Protein AF-A0A838PFJ2-F1 (afdb_monomer_lite)

Foldseek 3Di:
DPPQPQLADPQLLQLLQLLLCLLFPQDADPDPDPLVRVLSRDGLVNLPLSVVVRSCCSVPHDNVVSVVSNVLSVQLVVQVRGNPPDSVSSNVSLVVQLVPDVVSVVSSVVSSVSSVCCQQPPADPPPRHHSSCVVVVHPHDPDPDDDCVRPPPDDDDDDDDDPDDDDDDPDDDDD

Structure (mmCIF, N/CA/C/O backbone):
data_AF-A0A838PFJ2-F1
#
_entry.id   AF-A0A838PFJ2-F1
#
loop_
_atom_site.group_PDB
_atom_site.id
_atom_site.type_symbol
_atom_site.label_atom_id
_atom_site.label_alt_id
_atom_site.label_comp_id
_atom_site.label_asym_id
_atom_site.label_entity_id
_atom_site.label_seq_id
_atom_site.pdbx_PDB_ins_code
_atom_site.Cartn_x
_atom_site.Cartn_y
_atom_site.Cartn_z
_atom_site.occupancy
_atom_site.B_iso_or_equiv
_atom_site.auth_seq_id
_atom_site.auth_comp_id
_atom_site.auth_asym_id
_atom_site.auth_atom_id
_atom_site.pdbx_PDB_model_num
ATOM 1 N N . MET A 1 1 ? 22.208 -4.155 11.569 1.00 36.94 1 MET A N 1
ATOM 2 C CA . MET A 1 1 ? 20.943 -3.448 11.299 1.00 36.94 1 MET A CA 1
ATOM 3 C C . MET A 1 1 ? 21.289 -2.181 10.549 1.00 36.94 1 MET A C 1
ATOM 5 O O . MET A 1 1 ? 21.848 -1.275 11.156 1.00 36.94 1 MET A O 1
ATOM 9 N N . ALA A 1 2 ? 21.085 -2.161 9.232 1.00 38.34 2 ALA A N 1
ATOM 10 C CA . ALA A 1 2 ? 21.113 -0.903 8.501 1.00 38.34 2 ALA A CA 1
ATOM 11 C C . ALA A 1 2 ? 19.910 -0.095 8.994 1.00 38.34 2 ALA A C 1
ATOM 13 O O . ALA A 1 2 ? 18.791 -0.600 8.983 1.00 38.34 2 ALA A O 1
ATOM 14 N N . VAL A 1 3 ? 20.153 1.107 9.509 1.00 41.31 3 VAL A N 1
ATOM 15 C CA . VAL A 1 3 ? 19.079 2.077 9.717 1.00 41.31 3 VAL A CA 1
ATOM 16 C C . VAL A 1 3 ? 18.562 2.374 8.314 1.00 41.31 3 VAL A C 1
ATOM 18 O O . VAL A 1 3 ? 19.288 2.984 7.530 1.00 41.31 3 VAL A O 1
ATOM 21 N N . MET A 1 4 ? 17.384 1.854 7.955 1.00 55.06 4 MET A N 1
ATOM 22 C CA . MET A 1 4 ? 16.728 2.285 6.725 1.00 55.06 4 MET A CA 1
ATOM 23 C C . MET A 1 4 ? 16.543 3.793 6.846 1.00 55.06 4 MET A C 1
ATOM 25 O O . MET A 1 4 ? 16.011 4.276 7.847 1.00 55.06 4 MET A O 1
ATOM 29 N N . ALA A 1 5 ? 17.077 4.539 5.881 1.00 62.09 5 ALA A N 1
ATOM 30 C CA . ALA A 1 5 ? 16.788 5.955 5.788 1.00 62.09 5 ALA A CA 1
ATOM 31 C C . ALA A 1 5 ? 15.279 6.064 5.567 1.00 62.09 5 ALA A C 1
ATOM 33 O O . ALA A 1 5 ? 14.785 5.644 4.525 1.00 62.09 5 ALA A O 1
ATOM 34 N N . SER A 1 6 ? 14.556 6.537 6.583 1.00 84.44 6 SER A N 1
ATOM 35 C CA . SER A 1 6 ? 13.137 6.837 6.431 1.00 84.44 6 SER A CA 1
ATOM 36 C C . SER A 1 6 ? 13.005 7.895 5.345 1.00 84.44 6 SER A C 1
ATOM 38 O O . SER A 1 6 ? 13.705 8.912 5.385 1.00 84.44 6 SER A O 1
ATOM 40 N N . VAL A 1 7 ? 12.162 7.618 4.358 1.00 94.81 7 VAL A N 1
ATOM 41 C CA . VAL A 1 7 ? 11.898 8.537 3.243 1.00 94.81 7 VAL A CA 1
ATOM 42 C C . VAL A 1 7 ? 10.601 9.310 3.448 1.00 94.81 7 VAL A C 1
ATOM 44 O O . VAL A 1 7 ? 10.387 10.320 2.785 1.00 94.81 7 VAL A O 1
ATOM 47 N N . PHE A 1 8 ? 9.778 8.863 4.397 1.00 97.25 8 PHE A N 1
ATOM 48 C CA . PHE A 1 8 ? 8.533 9.503 4.793 1.00 97.25 8 PHE A CA 1
ATOM 49 C C . PHE A 1 8 ? 8.607 10.068 6.206 1.00 97.25 8 PHE A C 1
ATOM 51 O O . PHE A 1 8 ? 9.310 9.542 7.068 1.00 97.25 8 PHE A O 1
ATOM 58 N N . ASP A 1 9 ? 7.847 11.126 6.467 1.00 97.62 9 ASP A N 1
ATOM 59 C CA . ASP A 1 9 ? 7.659 11.627 7.826 1.00 97.62 9 ASP A CA 1
ATOM 60 C C . ASP A 1 9 ? 6.638 10.794 8.628 1.00 97.62 9 ASP A C 1
ATOM 62 O O . ASP A 1 9 ? 6.045 9.831 8.138 1.00 97.62 9 ASP A O 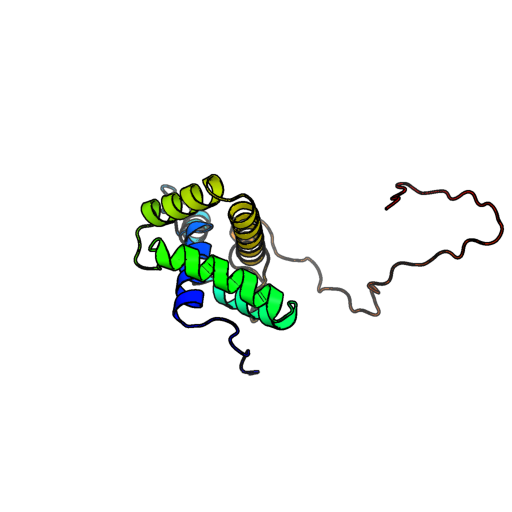1
ATOM 66 N N . ASP A 1 10 ? 6.448 11.143 9.902 1.00 97.88 10 ASP A N 1
ATOM 67 C CA . ASP A 1 10 ? 5.559 10.417 10.815 1.00 97.88 10 ASP A CA 1
ATOM 68 C C . ASP A 1 10 ? 4.101 10.386 10.321 1.00 97.88 10 ASP A C 1
ATOM 70 O O . ASP A 1 10 ? 3.420 9.367 10.464 1.00 97.88 10 ASP A O 1
ATOM 74 N N . TH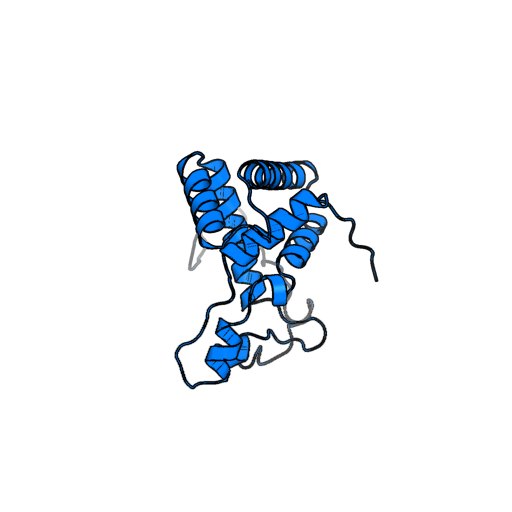R A 1 11 ? 3.628 11.479 9.715 1.00 98.19 11 THR A N 1
ATOM 75 C CA . THR A 1 11 ? 2.255 11.602 9.202 1.00 98.19 11 THR A CA 1
ATOM 76 C C . THR A 1 11 ? 2.070 10.717 7.979 1.00 98.19 11 THR A C 1
ATOM 78 O O . THR A 1 11 ? 1.097 9.965 7.885 1.00 98.19 11 THR A O 1
ATOM 81 N N . GLN A 1 12 ? 3.026 10.761 7.057 1.00 98.56 12 GLN A N 1
ATOM 82 C CA . GLN A 1 12 ? 3.025 9.962 5.838 1.00 98.56 12 GLN A CA 1
ATOM 83 C C . GLN A 1 12 ? 3.098 8.468 6.157 1.00 98.56 12 GLN A C 1
ATOM 85 O O . GLN A 1 12 ? 2.336 7.688 5.586 1.00 98.56 12 GLN A O 1
ATOM 90 N N . ARG A 1 13 ? 3.928 8.058 7.126 1.00 98.50 13 ARG A N 1
ATOM 91 C CA . ARG A 1 13 ? 3.995 6.655 7.569 1.00 98.50 13 ARG A CA 1
ATOM 92 C C . ARG A 1 13 ? 2.687 6.187 8.203 1.00 98.50 13 ARG A C 1
ATOM 94 O O . ARG A 1 13 ? 2.180 5.136 7.816 1.00 98.50 13 ARG A O 1
ATOM 101 N N . ALA A 1 14 ? 2.093 6.979 9.100 1.00 98.50 14 ALA A N 1
ATOM 102 C CA . ALA A 1 14 ? 0.797 6.650 9.700 1.00 98.50 14 ALA A CA 1
ATOM 103 C C . ALA A 1 14 ? -0.326 6.562 8.648 1.00 98.50 14 ALA A C 1
ATOM 105 O O . ALA A 1 14 ? -1.205 5.701 8.722 1.00 98.50 14 ALA A O 1
ATOM 106 N N . THR A 1 15 ? -0.276 7.426 7.633 1.00 98.81 15 THR A N 1
ATOM 107 C CA . THR A 1 15 ? -1.222 7.415 6.511 1.00 98.81 15 THR A CA 1
ATOM 108 C C . THR A 1 15 ? -1.035 6.181 5.634 1.00 98.81 15 THR A C 1
ATOM 110 O O . THR A 1 15 ? -2.018 5.544 5.253 1.00 98.81 15 THR A O 1
ATOM 113 N N . LEU A 1 16 ? 0.212 5.809 5.329 1.00 98.81 16 LEU A N 1
ATOM 114 C CA . LEU A 1 16 ? 0.528 4.612 4.553 1.00 98.81 16 LEU A CA 1
ATOM 115 C C . LEU A 1 16 ? 0.069 3.341 5.278 1.00 98.81 16 LEU A C 1
ATOM 117 O O . LEU A 1 16 ? -0.496 2.453 4.641 1.00 98.81 16 LEU A O 1
ATOM 121 N N . GLU A 1 17 ? 0.257 3.271 6.597 1.00 98.69 17 GLU A N 1
ATOM 122 C CA . GLU A 1 17 ? -0.251 2.184 7.440 1.00 98.69 17 GLU A CA 1
ATOM 123 C C . GLU A 1 17 ? -1.778 2.088 7.362 1.00 98.69 17 GLU A C 1
ATOM 125 O O . GLU A 1 17 ? -2.313 1.042 6.990 1.00 98.69 17 GLU A O 1
ATOM 130 N N . ALA A 1 18 ? -2.482 3.201 7.588 1.00 98.81 18 ALA A N 1
ATOM 131 C CA . ALA A 1 18 ? -3.939 3.262 7.497 1.00 98.81 18 ALA A CA 1
ATOM 132 C C . ALA A 1 18 ? -4.467 2.881 6.102 1.00 98.81 18 ALA A C 1
ATOM 134 O O . ALA A 1 18 ? -5.496 2.210 5.984 1.00 98.81 18 ALA A O 1
ATOM 135 N N . LEU A 1 19 ? -3.765 3.285 5.041 1.00 98.81 19 LEU A N 1
ATOM 136 C CA . LEU A 1 19 ? -4.108 2.946 3.664 1.00 98.81 19 LEU A CA 1
ATOM 137 C C . LEU A 1 19 ? -3.916 1.448 3.386 1.00 98.81 19 LEU A C 1
ATOM 139 O O . LEU A 1 19 ? -4.809 0.816 2.817 1.00 98.81 19 LEU A O 1
ATOM 143 N N . CYS A 1 20 ? -2.793 0.864 3.812 1.00 98.81 20 CYS A N 1
ATOM 144 C CA . CYS A 1 20 ? -2.536 -0.570 3.667 1.00 98.81 20 CYS A CA 1
ATOM 145 C C . CYS A 1 20 ? -3.586 -1.404 4.416 1.00 98.81 20 CYS A C 1
ATOM 147 O O . CYS A 1 20 ? -4.165 -2.320 3.831 1.00 98.81 20 CYS A O 1
ATOM 149 N N . ASP A 1 21 ? -3.908 -1.030 5.655 1.00 98.50 21 ASP A N 1
ATOM 150 C CA . ASP A 1 21 ? -4.957 -1.667 6.464 1.00 98.50 21 ASP A CA 1
ATOM 151 C C . ASP A 1 21 ? -6.367 -1.437 5.919 1.00 98.50 21 ASP A C 1
ATOM 153 O O . ASP A 1 21 ? -7.292 -2.181 6.230 1.00 98.50 21 ASP A O 1
ATOM 157 N N . THR A 1 22 ? -6.568 -0.415 5.088 1.00 98.69 22 THR A N 1
ATOM 158 C CA . THR A 1 22 ? -7.832 -0.234 4.364 1.00 98.69 22 THR A CA 1
ATOM 159 C C . THR A 1 22 ? -7.956 -1.228 3.212 1.00 98.69 22 THR A C 1
ATOM 161 O O . THR A 1 22 ? -9.055 -1.691 2.912 1.00 98.69 22 THR A O 1
ATOM 164 N N . PHE A 1 23 ? -6.846 -1.591 2.563 1.00 98.56 23 PHE A N 1
ATOM 165 C CA . PHE A 1 23 ? -6.849 -2.592 1.495 1.00 98.56 23 PHE A CA 1
ATOM 166 C C . PHE A 1 23 ? -6.879 -4.027 2.014 1.00 98.56 23 PHE A C 1
ATOM 168 O O . PHE A 1 23 ? -7.508 -4.873 1.376 1.00 98.56 23 PHE A O 1
ATOM 175 N N . VAL A 1 24 ? -6.213 -4.294 3.137 1.00 98.25 24 VAL A N 1
ATOM 176 C CA . VAL A 1 24 ? -6.204 -5.596 3.811 1.00 98.25 24 VAL A CA 1
ATOM 177 C C . VAL A 1 24 ? -6.501 -5.392 5.303 1.00 98.25 24 VAL A C 1
ATOM 179 O O . VAL A 1 24 ? -5.579 -5.363 6.123 1.00 98.25 24 VAL A O 1
ATOM 182 N N . PRO A 1 25 ? -7.779 -5.189 5.664 1.00 97.81 25 PRO A N 1
ATOM 183 C CA . PRO A 1 25 ? -8.192 -5.074 7.055 1.00 97.81 25 PRO A CA 1
ATOM 184 C C . PRO A 1 25 ? -8.279 -6.448 7.719 1.00 97.81 25 PRO A C 1
ATOM 186 O O . PRO A 1 25 ? -8.547 -7.449 7.057 1.00 97.81 25 PRO A O 1
ATOM 189 N N . ALA A 1 26 ? -8.182 -6.465 9.047 1.00 96.69 26 ALA A N 1
ATOM 190 C CA . ALA A 1 26 ? -8.663 -7.592 9.833 1.00 96.69 26 ALA A CA 1
ATOM 191 C C . ALA A 1 26 ? -10.198 -7.681 9.734 1.00 96.69 26 ALA A C 1
ATOM 193 O O . ALA A 1 26 ? -10.911 -6.700 9.968 1.00 96.69 26 ALA A O 1
ATOM 194 N N . VAL A 1 27 ? -10.710 -8.864 9.410 1.00 94.81 27 VAL A N 1
ATOM 195 C CA . VAL A 1 27 ? -12.134 -9.170 9.261 1.00 94.81 27 VAL A CA 1
ATOM 196 C C . VAL A 1 27 ? -12.509 -10.313 10.201 1.00 94.81 27 VAL A C 1
ATOM 198 O O . VAL A 1 27 ? -11.767 -11.276 10.385 1.00 94.81 27 VAL A O 1
ATOM 201 N N . GLN A 1 28 ? -13.685 -10.217 10.818 1.00 93.12 28 GLN A N 1
ATOM 202 C CA . GLN A 1 28 ? -14.209 -11.299 11.647 1.00 93.12 28 GLN A CA 1
ATOM 203 C C . GLN A 1 28 ? -14.694 -12.456 10.769 1.00 93.12 28 GLN A C 1
ATOM 205 O O . GLN A 1 28 ? -15.456 -12.244 9.828 1.00 93.12 28 GLN A O 1
ATOM 210 N N . SER A 1 29 ? -14.270 -13.677 11.100 1.00 91.12 29 SER A N 1
ATOM 211 C CA . SER A 1 29 ? -14.820 -14.893 10.501 1.00 91.12 29 SER A CA 1
ATOM 212 C C . SER A 1 29 ? -16.019 -15.395 11.302 1.00 91.12 29 SER A C 1
ATOM 214 O O . SER A 1 29 ? -15.920 -15.576 12.519 1.00 91.12 29 SER A O 1
ATOM 216 N N . ASP A 1 30 ? -17.114 -15.693 10.604 1.00 91.38 30 ASP A N 1
ATOM 217 C CA . ASP A 1 30 ? -18.285 -16.371 11.171 1.00 91.38 30 ASP A CA 1
ATOM 218 C C . ASP A 1 30 ? -18.099 -17.902 11.242 1.00 91.38 30 ASP A C 1
ATOM 220 O O . ASP A 1 30 ? -18.959 -18.618 11.766 1.00 91.38 30 ASP A O 1
ATOM 224 N N . THR A 1 31 ? -16.993 -18.436 10.708 1.00 87.12 31 THR A N 1
ATOM 225 C CA . THR A 1 31 ? -16.764 -19.880 10.610 1.00 87.12 31 THR A CA 1
ATOM 226 C C . THR A 1 31 ? -16.090 -20.465 11.858 1.00 87.12 31 THR A C 1
ATOM 228 O O . THR A 1 31 ? -15.407 -19.807 12.655 1.00 87.12 31 THR A O 1
ATOM 231 N N . GLY A 1 32 ? -16.303 -21.770 12.057 1.00 87.31 32 GLY A N 1
ATOM 232 C CA . GLY A 1 32 ? -15.653 -22.540 13.117 1.00 87.31 32 GLY A CA 1
ATOM 233 C C . GLY A 1 32 ? -14.176 -22.840 12.844 1.00 87.31 32 GLY A C 1
ATOM 234 O O . GLY A 1 32 ? -13.471 -23.190 13.792 1.00 87.31 32 GLY A O 1
ATOM 235 N N . ASP A 1 33 ? -13.714 -22.678 11.599 1.00 91.94 33 ASP A N 1
ATOM 236 C CA . ASP A 1 33 ? -12.369 -23.047 11.156 1.00 91.94 33 ASP A CA 1
ATOM 237 C C . ASP A 1 33 ? -11.305 -22.112 11.766 1.00 91.94 33 ASP A C 1
ATOM 239 O O . ASP A 1 33 ? -11.322 -20.903 11.515 1.00 91.94 33 ASP A O 1
ATOM 243 N N . PRO A 1 34 ? -10.381 -22.635 12.595 1.00 92.50 34 PRO A N 1
ATOM 244 C CA . PRO A 1 34 ? -9.301 -21.842 13.170 1.00 92.50 34 PRO A CA 1
ATOM 245 C C . PRO A 1 34 ? -8.364 -21.223 12.128 1.00 92.50 34 PRO A C 1
ATOM 247 O O . PRO A 1 34 ? -7.941 -20.088 12.333 1.00 92.50 34 PRO A O 1
ATOM 250 N N . VAL A 1 35 ? -8.061 -21.933 11.033 1.00 91.69 35 VAL A N 1
ATOM 251 C CA . VAL A 1 35 ? -7.097 -21.478 10.015 1.00 91.69 35 VAL A CA 1
ATOM 252 C C . VAL A 1 35 ? -7.667 -20.286 9.258 1.00 91.69 35 VAL A C 1
ATOM 254 O O . VAL A 1 35 ? -7.013 -19.254 9.119 1.00 91.69 35 VAL A O 1
ATOM 257 N N . GLU A 1 36 ? -8.925 -20.395 8.834 1.00 92.00 36 GLU A N 1
ATOM 258 C CA . GLU A 1 36 ? -9.645 -19.295 8.195 1.00 92.00 36 GLU A CA 1
ATOM 259 C C . GLU A 1 36 ? -9.790 -18.097 9.141 1.00 92.00 36 GLU A C 1
ATOM 261 O O . GLU A 1 36 ? -9.558 -16.959 8.738 1.00 92.00 36 GLU A O 1
ATOM 266 N N . ARG A 1 37 ? -10.143 -18.336 10.411 1.00 94.19 37 ARG A N 1
ATOM 267 C CA . ARG A 1 37 ? -10.306 -17.263 11.399 1.00 94.19 37 ARG A CA 1
ATOM 268 C C . ARG A 1 37 ? -9.012 -16.495 11.632 1.00 94.19 37 ARG A C 1
ATOM 270 O O . ARG A 1 37 ? -9.057 -15.274 11.715 1.00 94.19 37 ARG A O 1
ATOM 277 N N . GLU A 1 38 ? -7.886 -17.191 11.756 1.00 94.00 38 GLU A N 1
ATOM 278 C CA . GLU A 1 38 ? -6.584 -16.548 11.938 1.00 94.00 38 GLU A CA 1
ATOM 279 C C . GLU A 1 38 ? -6.179 -15.751 10.695 1.00 94.00 38 GLU A C 1
ATOM 281 O O . GLU A 1 38 ? -5.734 -14.612 10.811 1.00 94.00 38 GLU A O 1
ATOM 286 N N . PHE A 1 39 ? -6.388 -16.324 9.509 1.00 95.38 39 PHE A N 1
ATOM 287 C CA . PHE A 1 39 ? -6.108 -15.658 8.243 1.00 95.38 39 PHE A CA 1
ATOM 288 C C . PHE A 1 39 ? -6.935 -14.380 8.059 1.00 95.38 39 PHE A C 1
ATOM 290 O O . PHE A 1 39 ? -6.375 -13.332 7.747 1.00 95.38 39 PHE A O 1
ATOM 297 N N . LEU A 1 40 ? -8.250 -14.442 8.289 1.00 96.06 40 LEU A N 1
ATOM 298 C CA . LEU A 1 40 ? -9.135 -13.284 8.143 1.00 96.06 40 LEU A CA 1
ATOM 299 C C . LEU A 1 40 ? -8.897 -12.222 9.221 1.00 96.06 40 LEU A C 1
ATOM 301 O O . LEU A 1 40 ? -9.057 -11.039 8.942 1.00 96.06 40 LEU A O 1
ATOM 305 N N . ALA A 1 41 ? -8.480 -12.612 10.428 1.00 96.44 41 ALA A N 1
ATOM 306 C CA . ALA A 1 41 ? -8.182 -11.672 11.507 1.00 96.44 41 ALA A CA 1
ATOM 307 C C . ALA A 1 41 ? -6.866 -10.898 11.314 1.00 96.44 41 ALA A C 1
ATOM 309 O O . ALA A 1 41 ? -6.590 -10.004 12.110 1.00 96.44 41 ALA A O 1
ATOM 310 N N . ARG A 1 42 ? -6.066 -11.231 10.295 1.00 97.12 42 ARG A N 1
ATOM 311 C CA . ARG A 1 42 ? -4.761 -10.620 10.046 1.00 97.12 42 ARG A CA 1
ATOM 312 C C . ARG A 1 42 ? -4.879 -9.402 9.133 1.00 97.12 42 ARG A C 1
ATOM 314 O O . ARG A 1 42 ? -5.399 -9.512 8.024 1.00 97.12 42 ARG A O 1
ATOM 321 N N . SER A 1 43 ? -4.357 -8.257 9.563 1.00 98.06 43 SER A N 1
ATOM 322 C CA . SER A 1 43 ? -4.284 -7.038 8.747 1.00 98.06 43 SER A CA 1
ATOM 323 C C . SER A 1 43 ? -2.918 -6.850 8.079 1.00 98.06 43 SER A C 1
ATOM 325 O O . SER A 1 43 ? -1.943 -7.548 8.371 1.00 98.06 43 SER A O 1
ATOM 327 N N . ALA A 1 44 ? -2.818 -5.872 7.176 1.00 98.25 44 ALA A N 1
ATOM 328 C CA . ALA A 1 44 ? -1.538 -5.460 6.604 1.00 98.25 44 ALA A CA 1
ATOM 329 C C . ALA A 1 44 ? -0.524 -5.000 7.673 1.00 98.25 44 ALA A C 1
ATOM 331 O O . ALA A 1 44 ? 0.674 -5.266 7.533 1.00 98.25 44 ALA A O 1
ATOM 332 N N . ALA A 1 45 ? -0.984 -4.341 8.738 1.00 97.19 45 ALA A N 1
ATOM 333 C CA . ALA A 1 45 ? -0.160 -3.900 9.857 1.00 97.19 45 ALA A CA 1
ATOM 334 C C . ALA A 1 45 ? 0.463 -5.076 10.626 1.00 97.19 45 ALA A C 1
ATOM 336 O O . ALA A 1 45 ? 1.643 -5.003 10.979 1.00 97.19 45 ALA A O 1
ATOM 337 N N . ASP A 1 46 ? -0.250 -6.197 10.792 1.00 96.88 46 ASP A N 1
ATOM 338 C CA . ASP A 1 46 ? 0.300 -7.402 11.439 1.00 96.88 46 ASP A CA 1
ATOM 339 C C . ASP A 1 46 ? 1.535 -7.952 10.707 1.00 96.88 46 ASP A C 1
ATOM 341 O O . ASP A 1 46 ? 2.419 -8.546 11.324 1.00 96.88 46 ASP A O 1
ATOM 345 N N . LEU A 1 47 ? 1.622 -7.724 9.390 1.00 96.38 47 LEU A N 1
ATOM 346 C CA . LEU A 1 47 ? 2.764 -8.105 8.553 1.00 96.38 47 LEU A CA 1
ATOM 347 C C . LEU A 1 47 ? 3.699 -6.930 8.223 1.00 96.38 47 LEU A C 1
ATOM 349 O O . LEU A 1 47 ? 4.585 -7.067 7.380 1.00 96.38 47 LEU A O 1
ATOM 353 N N . GLN A 1 48 ? 3.524 -5.775 8.874 1.00 96.38 48 GLN A N 1
ATOM 354 C CA . GLN A 1 48 ? 4.361 -4.581 8.692 1.00 96.38 48 GLN A CA 1
ATOM 355 C C . GLN A 1 48 ? 4.474 -4.146 7.219 1.00 96.38 48 GLN A C 1
ATOM 357 O O . GLN A 1 48 ? 5.517 -3.668 6.768 1.00 96.38 48 GLN A O 1
ATOM 362 N N . VAL A 1 49 ? 3.400 -4.324 6.442 1.00 97.94 49 VAL A N 1
ATOM 363 C CA . VAL A 1 49 ? 3.412 -4.106 4.986 1.00 97.94 49 VAL A CA 1
ATOM 364 C C . VAL A 1 49 ? 3.786 -2.666 4.628 1.00 97.94 49 VAL A C 1
ATOM 366 O O . VAL A 1 49 ? 4.565 -2.458 3.704 1.00 97.94 49 VAL A O 1
ATOM 369 N N . ALA A 1 50 ? 3.299 -1.672 5.376 1.00 98.12 50 ALA A N 1
ATOM 370 C CA . ALA A 1 50 ? 3.626 -0.265 5.135 1.00 98.12 50 ALA A CA 1
ATOM 371 C C . ALA A 1 50 ? 5.135 0.022 5.256 1.00 98.12 50 ALA A C 1
ATOM 373 O O . ALA A 1 50 ? 5.705 0.683 4.389 1.00 98.12 50 ALA A O 1
ATOM 374 N N . ALA A 1 51 ? 5.796 -0.535 6.275 1.00 96.81 51 ALA A N 1
ATOM 375 C CA . ALA A 1 51 ? 7.238 -0.386 6.464 1.00 96.81 51 ALA A CA 1
ATOM 376 C C . ALA A 1 51 ? 8.039 -1.083 5.351 1.00 96.81 51 ALA A C 1
ATOM 378 O O . ALA A 1 51 ? 9.049 -0.559 4.885 1.00 96.81 51 ALA A O 1
ATOM 379 N N . GLN A 1 52 ? 7.569 -2.246 4.886 1.00 96.56 52 GLN A N 1
ATOM 380 C CA . GLN A 1 52 ? 8.169 -2.935 3.742 1.00 96.56 52 GLN A CA 1
ATOM 381 C C . GLN A 1 52 ? 8.038 -2.114 2.453 1.00 96.56 52 GLN A C 1
ATOM 383 O O . GLN A 1 52 ? 9.010 -2.008 1.708 1.00 96.56 52 GLN A O 1
ATOM 388 N N . ILE A 1 53 ? 6.875 -1.491 2.211 1.00 97.50 53 ILE A N 1
ATOM 389 C CA . ILE A 1 53 ? 6.686 -0.574 1.080 1.00 97.50 53 ILE A CA 1
ATOM 390 C C . ILE A 1 53 ? 7.687 0.577 1.181 1.00 97.50 53 ILE A C 1
ATOM 392 O O . ILE A 1 53 ? 8.454 0.753 0.244 1.00 97.50 53 ILE A O 1
ATOM 396 N N . GLU A 1 54 ? 7.744 1.311 2.300 1.00 97.44 54 GLU A N 1
ATOM 397 C CA . GLU A 1 54 ? 8.693 2.428 2.469 1.00 97.44 54 GLU A CA 1
ATOM 398 C C . GLU A 1 54 ? 10.142 1.996 2.191 1.00 97.44 54 GLU A C 1
ATOM 400 O O . GLU A 1 54 ? 10.850 2.668 1.441 1.00 97.44 54 GLU A O 1
ATOM 405 N N . GLY A 1 55 ? 10.558 0.838 2.716 1.00 95.69 55 GLY A N 1
ATOM 406 C CA . GLY A 1 55 ? 11.883 0.275 2.461 1.00 95.69 55 GLY A CA 1
ATOM 407 C C . GLY A 1 55 ? 12.156 0.001 0.978 1.00 95.69 55 GLY A C 1
ATOM 408 O O . GLY A 1 55 ? 13.238 0.323 0.487 1.00 95.69 55 GLY A O 1
ATOM 409 N N . MET A 1 56 ? 11.175 -0.534 0.244 1.00 94.44 56 MET A N 1
ATOM 410 C CA . MET A 1 56 ? 11.290 -0.757 -1.202 1.00 94.44 56 MET A CA 1
ATOM 411 C C . MET A 1 56 ? 11.378 0.554 -1.987 1.00 94.44 56 MET A C 1
ATOM 413 O O . MET A 1 56 ? 12.173 0.645 -2.921 1.00 94.44 56 MET A O 1
ATOM 417 N N . LEU A 1 57 ? 10.586 1.571 -1.623 1.00 95.25 57 LEU A N 1
ATOM 418 C CA . LEU A 1 57 ? 10.650 2.874 -2.295 1.00 95.25 57 LEU A CA 1
ATOM 419 C C . LEU A 1 57 ? 12.015 3.532 -2.051 1.00 95.25 57 LEU A C 1
ATOM 421 O O . LEU A 1 57 ? 12.613 4.053 -2.987 1.00 95.25 57 LEU A O 1
ATOM 425 N N . ALA A 1 58 ? 12.544 3.439 -0.827 1.00 95.50 58 ALA A N 1
ATOM 426 C CA . ALA A 1 58 ? 13.862 3.962 -0.476 1.00 95.50 58 ALA A CA 1
ATOM 427 C C . ALA A 1 58 ? 15.011 3.306 -1.266 1.00 95.50 58 ALA A C 1
ATOM 429 O O . ALA A 1 58 ? 16.024 3.955 -1.526 1.00 95.50 58 ALA A O 1
ATOM 430 N N . GLU A 1 59 ? 14.873 2.030 -1.639 1.00 94.38 59 GLU A N 1
ATOM 431 C CA . GLU A 1 59 ? 15.880 1.300 -2.419 1.00 94.38 59 GLU A CA 1
ATOM 432 C C . GLU A 1 59 ? 15.746 1.527 -3.933 1.00 94.38 59 GLU A C 1
ATOM 434 O O . GLU A 1 59 ? 16.755 1.621 -4.633 1.00 94.38 59 GLU A O 1
ATOM 439 N N . ALA A 1 60 ? 14.514 1.592 -4.447 1.00 92.88 60 ALA A N 1
ATOM 440 C CA . ALA A 1 60 ? 14.248 1.499 -5.881 1.00 92.88 60 ALA A CA 1
ATOM 441 C C . ALA A 1 60 ? 13.918 2.834 -6.566 1.00 92.88 60 ALA A C 1
ATOM 443 O O . ALA A 1 60 ? 14.031 2.911 -7.790 1.00 92.88 60 ALA A O 1
ATOM 444 N N . MET A 1 61 ? 13.487 3.858 -5.823 1.00 94.75 61 MET A N 1
ATOM 445 C CA . MET A 1 61 ? 12.949 5.094 -6.402 1.00 94.75 61 MET A CA 1
ATOM 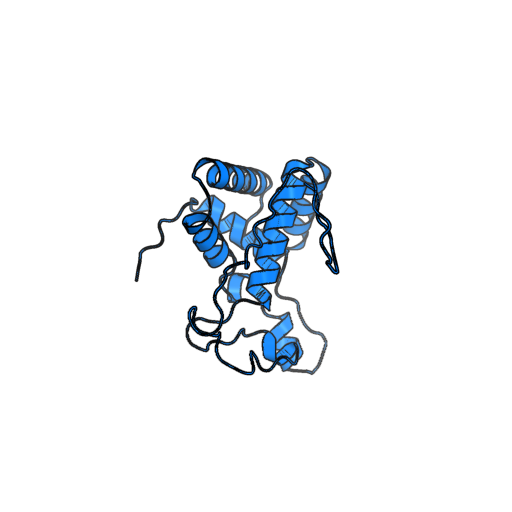446 C C . MET A 1 61 ? 13.887 6.287 -6.242 1.00 94.75 61 MET A C 1
ATOM 448 O O . MET A 1 61 ? 14.679 6.395 -5.306 1.00 94.75 61 MET A O 1
ATOM 452 N N . THR A 1 62 ? 13.772 7.220 -7.180 1.00 96.38 62 THR A N 1
ATOM 453 C CA . THR A 1 62 ? 14.434 8.523 -7.118 1.00 96.38 62 THR A CA 1
ATOM 454 C C . THR A 1 62 ? 13.742 9.455 -6.111 1.00 96.38 62 THR A C 1
ATOM 456 O O . THR A 1 62 ? 12.563 9.263 -5.799 1.00 96.38 62 THR A O 1
ATOM 459 N N . PRO A 1 63 ? 14.421 10.514 -5.621 1.00 95.06 63 PRO A N 1
ATOM 460 C CA . PRO A 1 63 ? 13.815 11.473 -4.693 1.00 95.06 63 PRO A CA 1
ATOM 461 C C . PRO A 1 63 ? 12.535 12.140 -5.217 1.00 95.06 63 PRO A C 1
ATOM 463 O O . PRO A 1 63 ? 11.606 12.353 -4.443 1.00 95.06 63 PRO A O 1
ATOM 466 N N . ASP A 1 64 ? 12.463 12.437 -6.518 1.00 95.62 64 ASP A N 1
ATOM 467 C CA . ASP A 1 64 ? 11.284 13.068 -7.127 1.00 95.62 64 ASP A CA 1
ATOM 468 C C . ASP A 1 64 ? 10.088 12.108 -7.169 1.00 95.62 64 ASP A C 1
ATOM 470 O O . ASP A 1 64 ? 8.951 12.503 -6.910 1.00 95.62 64 ASP A O 1
ATOM 474 N N . GLU A 1 65 ? 10.332 10.825 -7.444 1.00 95.31 65 GLU A N 1
ATOM 475 C CA . GLU A 1 65 ? 9.278 9.811 -7.419 1.00 95.31 65 GLU A CA 1
ATOM 476 C C . GLU A 1 65 ? 8.792 9.550 -5.983 1.00 95.31 65 GLU A C 1
ATOM 478 O O . GLU A 1 65 ? 7.587 9.431 -5.756 1.00 95.31 65 GLU A O 1
ATOM 483 N N . ILE A 1 66 ? 9.705 9.530 -5.002 1.00 96.50 66 ILE A N 1
ATOM 484 C CA . ILE A 1 66 ? 9.367 9.464 -3.570 1.00 96.50 66 ILE A CA 1
ATOM 485 C C . ILE A 1 66 ? 8.501 10.665 -3.174 1.00 96.50 66 ILE A C 1
ATOM 487 O O . ILE A 1 66 ? 7.479 10.483 -2.515 1.00 96.50 66 ILE A O 1
ATOM 491 N N . ALA A 1 67 ? 8.860 11.877 -3.611 1.00 96.19 67 ALA A N 1
ATOM 492 C CA . ALA A 1 67 ? 8.080 13.084 -3.347 1.00 96.19 67 ALA A CA 1
ATOM 493 C C . ALA A 1 67 ? 6.665 13.010 -3.949 1.00 96.19 67 ALA A C 1
ATOM 495 O O . ALA A 1 67 ? 5.710 13.486 -3.338 1.00 96.19 67 ALA A O 1
ATOM 496 N N . GLY A 1 68 ? 6.503 12.366 -5.110 1.00 95.75 68 GLY A N 1
ATOM 497 C CA . GLY A 1 68 ? 5.188 12.101 -5.699 1.00 95.75 68 GLY A CA 1
ATOM 498 C C . GLY A 1 68 ? 4.313 11.191 -4.829 1.00 95.75 68 GLY A C 1
ATOM 499 O O . GLY A 1 68 ? 3.130 11.474 -4.631 1.00 95.75 68 GLY A O 1
ATOM 500 N N . VAL A 1 69 ? 4.889 10.127 -4.258 1.00 97.00 69 VAL A N 1
ATOM 501 C CA . VAL A 1 69 ? 4.171 9.248 -3.316 1.00 97.00 69 VAL A CA 1
ATOM 502 C C . VAL A 1 69 ? 3.870 9.981 -2.009 1.00 97.00 69 VAL A C 1
ATOM 504 O O . VAL A 1 69 ? 2.747 9.896 -1.518 1.00 97.00 69 VAL A O 1
ATOM 507 N N . ALA A 1 70 ? 4.830 10.741 -1.480 1.00 98.00 70 ALA A N 1
ATOM 508 C CA . ALA A 1 70 ? 4.654 11.564 -0.288 1.00 98.00 70 ALA A CA 1
ATOM 509 C C . ALA A 1 70 ? 3.486 12.550 -0.451 1.00 98.00 70 ALA A C 1
ATOM 511 O O . ALA A 1 70 ? 2.599 12.584 0.394 1.00 98.00 70 ALA A O 1
ATOM 512 N N . GLY A 1 71 ? 3.396 13.245 -1.591 1.00 97.88 71 GLY A N 1
ATOM 513 C CA . GLY A 1 71 ? 2.284 14.154 -1.881 1.00 97.88 71 GLY A CA 1
ATOM 514 C C . GLY A 1 71 ? 0.917 13.459 -1.955 1.00 97.88 71 GLY A C 1
ATOM 515 O O . GLY A 1 71 ? -0.085 14.022 -1.517 1.00 97.88 71 GLY A O 1
ATOM 516 N N . LEU A 1 72 ? 0.855 12.216 -2.453 1.00 98.19 72 LEU A N 1
ATOM 517 C CA . LEU A 1 72 ? -0.373 11.411 -2.392 1.00 98.19 72 LEU A CA 1
ATOM 518 C C . LEU A 1 72 ? -0.759 11.077 -0.942 1.00 98.19 72 LEU A C 1
ATOM 520 O O . LEU A 1 72 ? -1.942 11.125 -0.602 1.00 98.19 72 LEU A O 1
ATOM 524 N N . LEU A 1 73 ? 0.219 10.726 -0.102 1.00 98.62 73 LEU A N 1
ATOM 525 C CA . LEU A 1 73 ? -0.003 10.444 1.318 1.00 98.62 73 LEU A CA 1
ATOM 526 C C . LEU A 1 73 ? -0.444 11.706 2.070 1.00 98.62 73 LEU A C 1
ATOM 528 O O . LEU A 1 73 ? -1.408 11.645 2.824 1.00 98.62 73 LEU A O 1
ATOM 532 N N . ASP A 1 74 ? 0.164 12.858 1.804 1.00 98.62 74 ASP A N 1
ATOM 533 C CA . ASP A 1 74 ? -0.245 14.131 2.403 1.00 98.62 74 ASP A CA 1
ATOM 534 C C . ASP A 1 74 ? -1.698 14.470 2.033 1.00 98.62 74 ASP A C 1
ATOM 536 O O . ASP A 1 74 ? -2.515 14.766 2.906 1.00 98.62 74 ASP A O 1
ATOM 540 N N . ALA A 1 75 ? -2.071 14.317 0.758 1.00 98.25 75 ALA A N 1
ATOM 541 C CA . ALA A 1 75 ? -3.442 14.546 0.304 1.00 98.25 75 ALA A CA 1
ATOM 542 C C . ALA A 1 75 ? -4.456 13.594 0.969 1.00 98.25 75 ALA A C 1
ATOM 544 O O . ALA A 1 75 ? -5.572 13.999 1.290 1.00 98.25 75 ALA A O 1
ATOM 545 N N . LEU A 1 76 ? -4.086 12.331 1.207 1.00 98.56 76 LEU A N 1
ATOM 546 C CA . LEU A 1 76 ? -4.908 11.383 1.968 1.00 98.56 76 LEU A CA 1
ATOM 547 C C . LEU A 1 76 ? -5.042 11.803 3.438 1.00 98.56 76 LEU A C 1
ATOM 549 O O . LEU A 1 76 ? -6.146 11.755 3.991 1.00 98.56 76 LEU A O 1
ATOM 553 N N . ALA A 1 77 ? -3.940 12.218 4.064 1.00 98.56 77 ALA A N 1
ATOM 554 C CA . ALA A 1 77 ? -3.910 12.677 5.448 1.00 98.56 77 ALA A CA 1
ATOM 555 C C . ALA A 1 77 ? -4.813 13.905 5.647 1.00 98.56 77 ALA A C 1
ATOM 557 O O . ALA A 1 77 ? -5.582 13.958 6.607 1.00 98.56 77 ALA A O 1
ATOM 558 N N . GLU A 1 78 ? -4.810 14.845 4.696 1.00 98.31 78 GLU A N 1
ATOM 559 C CA . GLU A 1 78 ? -5.699 16.015 4.682 1.00 98.31 78 GLU A CA 1
ATOM 560 C C . GLU A 1 78 ? -7.190 15.641 4.630 1.00 98.31 78 GLU A C 1
ATOM 562 O O . GLU A 1 78 ? -8.027 16.356 5.182 1.00 98.31 78 GLU A O 1
ATOM 567 N N . GLN A 1 79 ? -7.538 14.503 4.017 1.00 98.19 79 GLN A N 1
ATOM 568 C CA . GLN A 1 79 ? -8.903 13.959 4.027 1.00 98.19 79 GLN A CA 1
ATOM 569 C C . GLN A 1 79 ? -9.233 13.168 5.306 1.00 98.19 79 GLN A C 1
ATOM 571 O O . GLN A 1 79 ? -10.348 12.662 5.445 1.00 98.19 79 GLN A O 1
ATOM 576 N N . GLY A 1 80 ? -8.293 13.053 6.248 1.00 98.12 80 GLY A N 1
ATOM 577 C CA . GLY A 1 80 ? -8.468 12.329 7.506 1.00 98.12 80 GLY A CA 1
ATOM 578 C C . GLY A 1 80 ? -8.120 10.840 7.435 1.00 98.12 80 GLY A C 1
ATOM 579 O O . GLY A 1 80 ? -8.607 10.061 8.258 1.00 98.12 80 GLY A O 1
ATOM 580 N N . MET A 1 81 ? -7.308 10.411 6.462 1.00 98.56 81 MET A N 1
ATOM 581 C CA . MET A 1 81 ? -6.773 9.047 6.432 1.00 98.56 81 MET A CA 1
ATOM 582 C C . MET A 1 81 ? -5.779 8.851 7.584 1.00 98.56 81 MET A C 1
ATOM 584 O O . MET A 1 81 ? -4.650 9.322 7.524 1.00 98.56 81 MET A O 1
ATOM 588 N N . ALA A 1 82 ? -6.198 8.144 8.631 1.00 98.06 82 ALA A N 1
ATOM 589 C CA . ALA A 1 82 ? -5.382 7.868 9.809 1.00 98.06 82 ALA A CA 1
ATOM 590 C C . ALA A 1 82 ? -5.727 6.491 10.407 1.00 98.06 82 ALA A C 1
ATOM 592 O O . ALA A 1 82 ? -6.824 5.981 10.149 1.00 98.06 82 ALA A O 1
ATOM 593 N N . PRO A 1 83 ? -4.841 5.878 11.216 1.00 96.50 83 PRO A N 1
ATOM 594 C CA . PRO A 1 83 ? -5.097 4.571 11.827 1.00 96.50 83 PRO A CA 1
ATOM 595 C C . PRO A 1 83 ? -6.379 4.529 12.670 1.00 96.50 83 PRO A C 1
ATOM 597 O O . PRO A 1 83 ? -7.151 3.581 12.552 1.00 96.50 83 PRO A O 1
ATOM 600 N N . ASP A 1 84 ? -6.650 5.598 13.425 1.00 96.44 84 ASP A N 1
ATOM 601 C CA . ASP A 1 84 ? -7.829 5.722 14.296 1.00 96.44 84 ASP A CA 1
ATOM 602 C C . ASP A 1 84 ? -9.130 6.035 13.531 1.00 96.44 84 ASP A C 1
ATOM 604 O O . ASP A 1 84 ? -10.226 5.988 14.099 1.00 96.44 84 ASP A O 1
ATOM 608 N N . THR A 1 85 ? -9.040 6.357 12.237 1.00 98.25 85 THR A N 1
ATOM 609 C CA . THR A 1 85 ? -10.214 6.603 11.397 1.00 98.25 85 THR A CA 1
ATOM 610 C C . THR A 1 85 ? -10.927 5.274 11.116 1.00 98.25 85 THR A C 1
ATOM 612 O O . THR A 1 85 ? -10.291 4.334 10.633 1.00 98.25 85 THR A O 1
ATOM 615 N N . PRO A 1 86 ? -12.252 5.166 11.355 1.00 98.00 86 PRO A N 1
ATOM 616 C CA . PRO A 1 86 ? -12.991 3.931 11.108 1.00 98.00 86 PRO A CA 1
ATOM 617 C C . PRO A 1 86 ? -12.818 3.416 9.673 1.00 98.00 86 PRO A C 1
ATOM 619 O O . PRO A 1 86 ? -12.834 4.206 8.727 1.00 98.00 86 PRO A O 1
ATOM 622 N N . LEU A 1 87 ? -12.728 2.091 9.501 1.00 97.62 87 LEU A N 1
ATOM 623 C CA . LEU A 1 87 ? -12.489 1.452 8.197 1.00 97.62 87 LEU A CA 1
ATOM 624 C C . LEU A 1 87 ? -13.452 1.934 7.104 1.00 97.62 87 LEU A C 1
ATOM 626 O O . LEU A 1 87 ? -13.020 2.200 5.984 1.00 97.62 87 LEU A O 1
ATOM 630 N N . GLU A 1 88 ? -14.736 2.090 7.431 1.00 98.12 88 GLU A N 1
ATOM 631 C CA . GLU A 1 88 ? -15.737 2.604 6.490 1.00 98.12 88 GLU A CA 1
ATOM 632 C C . GLU A 1 88 ? -15.370 4.012 6.001 1.00 98.12 88 GLU A C 1
ATOM 634 O O . GLU A 1 88 ? -15.357 4.273 4.802 1.00 98.12 88 GLU A O 1
ATOM 639 N N . ALA A 1 89 ? -14.979 4.911 6.907 1.00 98.56 89 ALA A N 1
ATOM 640 C CA . ALA A 1 89 ? -14.574 6.267 6.549 1.00 98.56 89 ALA A CA 1
ATOM 641 C C . ALA A 1 89 ? -13.286 6.277 5.707 1.00 98.56 89 ALA A C 1
ATOM 643 O O . ALA A 1 89 ? -13.241 6.956 4.682 1.00 98.56 89 ALA A O 1
ATOM 644 N N . ARG A 1 90 ? -12.278 5.464 6.060 1.00 98.62 90 ARG A N 1
ATOM 645 C CA . ARG A 1 90 ? -11.061 5.303 5.237 1.00 98.62 90 ARG A CA 1
ATOM 646 C C . ARG A 1 90 ? -11.386 4.791 3.833 1.00 98.62 90 ARG A C 1
ATOM 648 O O . ARG A 1 90 ? -10.857 5.295 2.844 1.00 98.62 90 ARG A O 1
ATOM 655 N N . THR A 1 91 ? -12.314 3.842 3.735 1.00 98.56 91 THR A N 1
ATOM 656 C CA . THR A 1 91 ? -12.789 3.288 2.460 1.00 98.56 91 THR A CA 1
ATOM 657 C C . THR A 1 91 ? -13.451 4.369 1.602 1.00 98.56 91 THR A C 1
ATOM 659 O O . THR A 1 91 ? -13.137 4.488 0.414 1.00 98.56 91 THR A O 1
ATOM 662 N N . GLN A 1 92 ? -14.295 5.221 2.195 1.00 98.69 92 GLN A N 1
ATOM 663 C CA . GLN A 1 92 ? -14.906 6.352 1.488 1.00 98.69 92 GLN A CA 1
ATOM 664 C C . GLN A 1 92 ? -13.869 7.381 1.013 1.00 98.69 92 GLN A C 1
ATOM 666 O O . GLN A 1 92 ? -13.982 7.861 -0.115 1.00 98.69 92 GLN A O 1
ATOM 671 N N . ILE A 1 93 ? -12.829 7.671 1.805 1.00 98.69 93 ILE A N 1
ATOM 672 C CA . ILE A 1 93 ? -11.721 8.555 1.397 1.00 98.69 93 ILE A CA 1
ATOM 673 C C . ILE A 1 93 ? -11.029 8.008 0.140 1.00 98.69 93 ILE A C 1
ATOM 675 O O . ILE A 1 93 ? -10.889 8.726 -0.853 1.00 98.69 93 ILE A O 1
ATOM 679 N N . VAL A 1 94 ? -10.664 6.718 0.136 1.00 98.50 94 VAL A N 1
ATOM 680 C CA . VAL A 1 94 ? -10.041 6.070 -1.032 1.00 98.50 94 VAL A CA 1
ATOM 681 C C . VAL A 1 94 ? -10.950 6.170 -2.256 1.00 98.50 94 VAL A C 1
ATOM 683 O O . VAL A 1 94 ? -10.492 6.531 -3.340 1.00 98.50 94 VAL A O 1
ATOM 686 N N . HIS A 1 95 ? -12.240 5.863 -2.115 1.00 98.44 95 HIS A N 1
ATOM 687 C CA . HIS A 1 95 ? -13.183 5.966 -3.229 1.00 98.44 95 HIS A CA 1
ATOM 688 C C . HIS A 1 95 ? -13.324 7.399 -3.750 1.00 98.44 95 HIS A C 1
ATOM 690 O O . HIS A 1 95 ? -13.298 7.593 -4.968 1.00 98.44 95 HIS A O 1
ATOM 696 N N . GLY A 1 96 ? -13.418 8.382 -2.852 1.00 98.19 96 GLY A N 1
ATOM 697 C CA . GLY A 1 96 ? -13.501 9.800 -3.190 1.00 98.19 96 GLY A CA 1
ATOM 698 C C . GLY A 1 96 ? -12.295 10.267 -4.001 1.00 98.19 96 GLY A C 1
ATOM 699 O O . GLY A 1 96 ? -12.465 10.805 -5.094 1.00 98.19 96 GLY A O 1
ATOM 700 N N . MET A 1 97 ? -11.078 9.973 -3.537 1.00 97.25 97 MET A N 1
ATOM 701 C CA . MET A 1 97 ? -9.854 10.358 -4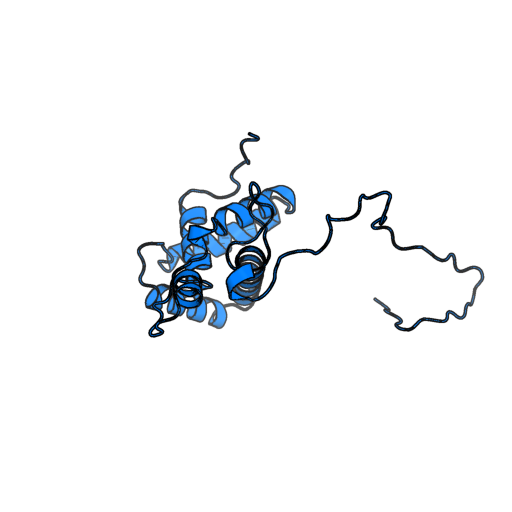.249 1.00 97.25 97 MET A CA 1
ATOM 702 C C . MET A 1 97 ? -9.723 9.670 -5.610 1.00 97.25 97 MET A C 1
ATOM 704 O O . MET A 1 97 ? -9.412 10.324 -6.603 1.00 97.25 97 MET A O 1
ATOM 708 N N . ARG A 1 98 ? -10.036 8.367 -5.700 1.00 97.75 98 ARG A N 1
ATOM 709 C CA . ARG A 1 98 ? -10.000 7.635 -6.982 1.00 97.75 98 ARG A CA 1
ATOM 710 C C . ARG A 1 98 ? -11.004 8.164 -8.005 1.00 97.75 98 ARG A C 1
ATOM 712 O O . ARG A 1 98 ? -10.804 7.960 -9.201 1.00 97.75 98 ARG A O 1
ATOM 719 N N . ALA A 1 99 ? -12.113 8.741 -7.549 1.00 97.38 99 ALA A N 1
ATOM 720 C CA . ALA A 1 99 ? -13.127 9.326 -8.418 1.00 97.38 99 ALA A CA 1
ATOM 721 C C . ALA A 1 99 ? -12.774 10.760 -8.839 1.00 97.38 99 ALA A C 1
ATOM 723 O O . ALA A 1 99 ? -13.139 11.167 -9.940 1.00 97.38 99 ALA A O 1
ATOM 724 N N . ALA A 1 100 ? -12.081 11.505 -7.976 1.00 95.62 100 ALA A N 1
ATOM 725 C CA . ALA A 1 100 ? -11.741 12.904 -8.201 1.00 95.62 100 ALA A CA 1
ATOM 726 C C . ALA A 1 100 ? -10.566 13.098 -9.173 1.00 95.62 100 ALA A C 1
ATOM 728 O O . ALA A 1 100 ? -10.592 14.046 -9.955 1.00 95.62 100 ALA A O 1
ATOM 729 N N . ASP A 1 101 ? -9.563 12.213 -9.141 1.00 94.56 101 ASP A N 1
ATOM 730 C CA . ASP A 1 101 ? -8.297 12.418 -9.851 1.00 94.56 101 ASP A CA 1
ATOM 731 C C . ASP A 1 101 ? -7.755 11.104 -10.478 1.00 94.56 101 ASP A C 1
ATOM 733 O O . ASP A 1 101 ? -7.556 10.109 -9.766 1.00 94.56 101 ASP A O 1
ATOM 737 N N . PRO A 1 102 ? -7.516 11.059 -11.809 1.00 95.94 102 PRO A N 1
ATOM 738 C CA . PRO A 1 102 ? -6.898 9.916 -12.487 1.00 95.94 102 PRO A CA 1
ATOM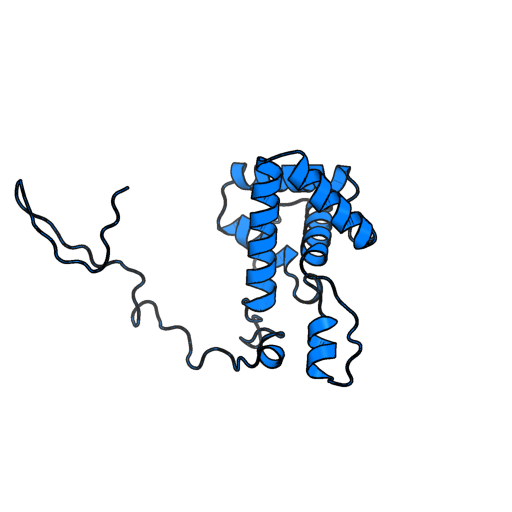 739 C C . PRO A 1 102 ? -5.503 9.535 -11.972 1.00 95.94 102 PRO A C 1
ATOM 741 O O . PRO A 1 102 ? -5.204 8.339 -11.898 1.00 95.94 102 PRO A O 1
ATOM 744 N N . ASP A 1 103 ? -4.674 10.507 -11.595 1.00 93.81 103 ASP A N 1
ATOM 745 C CA . ASP A 1 103 ? -3.312 10.266 -11.114 1.00 93.81 103 ASP A CA 1
ATOM 746 C C . ASP A 1 103 ? -3.355 9.697 -9.693 1.00 93.81 103 ASP A C 1
ATOM 748 O O . ASP A 1 103 ? -2.723 8.674 -9.410 1.00 93.81 103 ASP A O 1
ATOM 752 N N . ALA A 1 104 ? -4.220 10.245 -8.828 1.00 95.06 104 ALA A N 1
ATOM 753 C CA . ALA A 1 104 ? -4.489 9.662 -7.512 1.00 95.06 104 ALA A CA 1
ATOM 754 C C . ALA A 1 104 ? -5.032 8.232 -7.639 1.00 95.06 104 ALA A C 1
ATOM 756 O O . ALA A 1 104 ? -4.629 7.328 -6.903 1.00 95.06 104 ALA A O 1
ATOM 757 N N . LYS A 1 105 ? -5.914 7.978 -8.614 1.00 97.75 105 LYS A N 1
ATOM 758 C CA . LYS A 1 105 ? -6.416 6.629 -8.896 1.00 97.75 105 LYS A CA 1
ATOM 759 C C . LYS A 1 105 ? -5.301 5.669 -9.293 1.00 97.75 105 LYS A C 1
ATOM 761 O O . LYS A 1 105 ? -5.334 4.515 -8.849 1.00 97.75 105 LYS A O 1
ATOM 766 N N . LEU A 1 106 ? -4.358 6.102 -10.127 1.00 97.00 106 LEU A N 1
ATOM 767 C CA . LEU A 1 106 ? -3.211 5.293 -10.525 1.00 97.00 106 LEU A CA 1
ATOM 768 C C . LEU A 1 106 ? -2.303 5.011 -9.322 1.00 97.00 106 LEU A C 1
ATOM 770 O O . LEU A 1 106 ? -2.008 3.846 -9.059 1.00 97.00 106 LEU A O 1
ATOM 774 N N . GLY A 1 107 ? -1.932 6.037 -8.552 1.00 96.56 107 GLY A N 1
ATOM 775 C CA . GLY A 1 107 ? -1.113 5.902 -7.344 1.00 96.56 107 GLY A CA 1
ATOM 776 C C . GLY A 1 107 ? -1.732 4.947 -6.319 1.00 96.56 107 GLY A C 1
ATOM 777 O O . GLY A 1 107 ? -1.104 3.971 -5.916 1.00 96.56 107 GLY A O 1
ATOM 778 N N . LEU A 1 108 ? -3.016 5.126 -5.993 1.00 98.38 108 LEU A N 1
ATOM 779 C CA . LEU A 1 108 ? -3.753 4.238 -5.083 1.00 98.38 108 LEU A CA 1
ATOM 780 C C . LEU A 1 108 ? -3.848 2.797 -5.603 1.00 98.38 108 LEU A C 1
ATOM 782 O O . LEU A 1 108 ? -3.840 1.849 -4.819 1.00 98.38 108 LEU A O 1
ATOM 786 N N . THR A 1 109 ? -3.939 2.610 -6.922 1.00 98.25 109 THR A N 1
ATOM 787 C CA . THR A 1 109 ? -3.947 1.269 -7.528 1.00 98.25 109 THR A CA 1
ATOM 788 C C . THR A 1 109 ? -2.581 0.595 -7.393 1.00 98.25 109 THR A C 1
ATOM 790 O O . THR A 1 109 ? -2.529 -0.600 -7.104 1.00 98.25 109 THR A O 1
ATOM 793 N N . GLN A 1 110 ? -1.491 1.348 -7.548 1.00 97.00 110 GLN A N 1
ATOM 794 C CA . GLN A 1 110 ? -0.131 0.839 -7.363 1.00 97.00 110 GLN A CA 1
ATOM 795 C C . GLN A 1 110 ? 0.135 0.465 -5.903 1.00 97.00 110 GLN A C 1
ATOM 797 O O . GLN A 1 110 ? 0.571 -0.656 -5.645 1.00 97.00 110 GLN A O 1
ATOM 802 N N . VAL A 1 111 ? -0.215 1.339 -4.948 1.00 97.88 111 VAL A N 1
ATOM 803 C CA . VAL A 1 111 ? -0.063 1.034 -3.515 1.00 97.88 111 VAL A CA 1
ATOM 804 C C . VAL A 1 111 ? -0.887 -0.195 -3.141 1.00 97.88 111 VAL A C 1
ATOM 806 O O . VAL A 1 111 ? -0.347 -1.106 -2.529 1.00 97.88 111 VAL A O 1
ATOM 809 N N . LYS A 1 112 ? -2.141 -0.307 -3.607 1.00 98.62 112 LYS A N 1
ATOM 810 C CA . LYS A 1 112 ? -2.949 -1.522 -3.413 1.00 98.62 112 LYS A CA 1
ATOM 811 C C . LYS A 1 112 ? -2.251 -2.775 -3.950 1.00 98.62 112 LYS A C 1
ATOM 813 O O . LYS A 1 112 ? -2.284 -3.817 -3.299 1.00 98.62 112 LYS A O 1
ATOM 818 N N . GLY A 1 113 ? -1.654 -2.692 -5.139 1.00 98.31 113 GLY A N 1
ATOM 819 C CA . GLY A 1 113 ? -0.905 -3.795 -5.740 1.00 98.31 113 GLY A CA 1
ATOM 820 C C . GLY A 1 113 ? 0.269 -4.237 -4.867 1.00 98.31 113 GLY A C 1
ATOM 821 O O . GLY A 1 113 ? 0.399 -5.427 -4.590 1.00 98.31 113 GLY A O 1
ATOM 822 N N . LEU A 1 114 ? 1.065 -3.282 -4.377 1.00 97.50 114 LEU A N 1
ATOM 823 C CA . LEU A 1 114 ? 2.173 -3.545 -3.455 1.00 97.50 114 LEU A CA 1
ATOM 824 C C . LEU A 1 114 ? 1.689 -4.120 -2.121 1.00 97.50 114 LEU A C 1
ATOM 826 O O . LEU A 1 114 ? 2.258 -5.100 -1.649 1.00 97.50 114 LEU A O 1
ATOM 830 N N . THR A 1 115 ? 0.607 -3.581 -1.549 1.00 98.69 115 THR A N 1
ATOM 831 C CA . THR A 1 115 ? 0.026 -4.102 -0.306 1.00 98.69 115 THR A CA 1
ATOM 832 C C . THR A 1 115 ? -0.344 -5.575 -0.456 1.00 98.69 115 THR A C 1
ATOM 834 O O . THR A 1 115 ? 0.034 -6.394 0.375 1.00 98.69 115 THR A O 1
ATOM 837 N N . MET A 1 116 ? -1.037 -5.932 -1.540 1.00 98.25 116 MET A N 1
ATOM 838 C CA . MET A 1 116 ? -1.459 -7.312 -1.802 1.00 98.25 116 MET A CA 1
ATOM 839 C C . MET A 1 116 ? -0.266 -8.228 -2.094 1.00 98.25 116 MET A C 1
ATOM 841 O O . MET A 1 116 ? -0.219 -9.349 -1.591 1.00 98.25 116 MET A O 1
ATOM 845 N N . LEU A 1 117 ? 0.706 -7.750 -2.879 1.00 97.06 117 LEU A N 1
ATOM 846 C CA . LEU A 1 117 ? 1.934 -8.486 -3.177 1.00 97.06 117 LEU A CA 1
ATOM 847 C C . LEU A 1 117 ? 2.674 -8.858 -1.892 1.00 97.06 117 LEU A C 1
ATOM 849 O O . LEU A 1 117 ? 3.059 -10.010 -1.721 1.00 97.06 117 LEU A O 1
ATOM 853 N N . LEU A 1 118 ? 2.864 -7.897 -0.992 1.00 97.38 118 LEU A N 1
ATOM 854 C CA . LEU A 1 118 ? 3.616 -8.114 0.238 1.00 97.38 118 LEU A CA 1
ATOM 855 C C . LEU A 1 118 ? 2.817 -8.947 1.238 1.00 97.38 118 LEU A C 1
ATOM 857 O O . LEU A 1 118 ? 3.346 -9.915 1.777 1.00 97.38 118 LEU A O 1
ATOM 861 N N . PHE A 1 119 ? 1.530 -8.647 1.419 1.00 97.88 119 PHE A N 1
ATOM 862 C CA . PHE A 1 119 ? 0.684 -9.385 2.350 1.00 97.88 119 PHE A CA 1
ATOM 863 C C . PHE A 1 119 ? 0.599 -10.875 1.994 1.00 97.88 119 PHE A C 1
ATOM 865 O O . PHE A 1 119 ? 0.762 -11.720 2.869 1.00 97.88 119 PHE A O 1
ATOM 872 N N . TYR A 1 120 ? 0.411 -11.227 0.719 1.00 96.31 120 TYR A N 1
ATOM 873 C CA . TYR A 1 120 ? 0.269 -12.629 0.303 1.00 96.31 120 TYR A CA 1
ATOM 874 C C . TYR A 1 120 ? 1.572 -13.301 -0.138 1.00 96.31 120 TYR A C 1
ATOM 876 O O . TYR A 1 120 ? 1.646 -14.530 -0.166 1.00 96.31 120 TYR A O 1
ATOM 884 N N . GLY A 1 121 ? 2.577 -12.526 -0.541 1.00 93.50 121 GLY A N 1
ATOM 885 C CA . GLY A 1 121 ? 3.745 -13.040 -1.252 1.00 93.50 121 GLY A CA 1
ATOM 886 C C . GLY A 1 121 ? 5.072 -12.889 -0.519 1.00 93.50 121 GLY A C 1
ATOM 887 O O . GLY A 1 121 ? 5.977 -13.675 -0.795 1.00 93.50 121 GLY A O 1
ATOM 888 N N . ALA A 1 122 ? 5.217 -11.926 0.396 1.00 92.94 122 ALA A N 1
ATOM 889 C CA . ALA A 1 122 ? 6.501 -11.695 1.055 1.00 92.94 122 ALA A CA 1
ATOM 890 C C . ALA A 1 122 ? 6.755 -12.761 2.135 1.00 92.94 122 ALA A C 1
ATOM 892 O O . ALA A 1 122 ? 5.946 -12.881 3.059 1.00 92.94 122 ALA A O 1
ATOM 893 N N . PRO A 1 123 ? 7.840 -13.550 2.049 1.00 91.06 123 PRO A N 1
ATOM 894 C CA . PRO A 1 123 ? 8.213 -14.452 3.129 1.00 91.06 123 PRO A CA 1
ATOM 895 C C . PRO A 1 123 ? 8.730 -13.656 4.331 1.00 91.06 123 PRO A C 1
ATOM 897 O O . PRO A 1 123 ? 9.438 -12.661 4.167 1.00 91.06 123 PRO A O 1
ATOM 900 N N . ASP A 1 124 ? 8.430 -14.119 5.543 1.00 88.19 124 ASP A N 1
ATOM 901 C CA . ASP A 1 124 ? 9.072 -13.592 6.744 1.00 88.19 124 ASP A CA 1
ATOM 902 C C . ASP A 1 124 ? 10.578 -13.902 6.720 1.00 88.19 124 ASP A C 1
ATOM 904 O O . ASP A 1 124 ? 11.009 -14.991 6.333 1.00 88.19 124 ASP A O 1
ATOM 908 N N . ALA A 1 125 ? 11.393 -12.940 7.154 1.00 84.25 125 ALA A N 1
ATOM 909 C CA . ALA A 1 125 ? 12.848 -13.039 7.072 1.00 84.25 125 ALA A CA 1
ATOM 910 C C . ALA A 1 125 ? 13.438 -14.140 7.972 1.00 84.25 125 ALA A C 1
ATOM 912 O O . ALA A 1 125 ? 14.534 -14.628 7.696 1.00 84.25 125 ALA A O 1
ATOM 913 N N . ASN A 1 126 ? 12.738 -14.528 9.044 1.00 85.38 126 ASN A N 1
ATOM 914 C CA . ASN A 1 126 ? 13.220 -15.531 9.993 1.00 85.38 126 ASN A CA 1
ATOM 915 C C . ASN A 1 126 ? 12.801 -16.948 9.592 1.00 85.38 126 ASN A C 1
ATOM 917 O O . ASN A 1 126 ? 13.576 -17.890 9.744 1.00 85.38 126 ASN A O 1
ATOM 921 N N . THR A 1 127 ? 11.571 -17.108 9.107 1.00 86.75 127 THR A N 1
ATOM 922 C CA . THR A 1 127 ? 10.981 -18.416 8.782 1.00 86.75 127 THR A CA 1
ATOM 923 C C . THR A 1 127 ? 11.083 -18.774 7.302 1.00 86.75 127 THR A C 1
ATOM 925 O O . THR A 1 127 ? 10.988 -19.949 6.955 1.00 86.75 127 THR A O 1
ATOM 928 N N . GLY A 1 128 ? 11.275 -17.789 6.420 1.00 87.94 128 GLY A N 1
ATOM 929 C CA . GLY A 1 128 ? 11.240 -17.972 4.968 1.00 87.94 128 GLY A CA 1
ATOM 930 C C . GLY A 1 128 ? 9.841 -18.268 4.415 1.00 87.94 128 GLY A C 1
ATOM 931 O O . GLY A 1 128 ? 9.713 -18.586 3.233 1.00 87.94 128 GLY A O 1
ATOM 932 N N . LEU A 1 129 ? 8.800 -18.171 5.249 1.00 90.50 129 LEU A N 1
ATOM 933 C CA . LEU A 1 129 ? 7.412 -18.460 4.903 1.00 90.50 129 LEU A CA 1
ATOM 934 C C . LEU A 1 129 ? 6.540 -17.232 5.160 1.00 90.50 129 LEU A C 1
ATOM 936 O O . LEU A 1 129 ? 6.785 -16.462 6.084 1.00 90.50 129 LEU A O 1
ATOM 940 N N . ASN A 1 130 ? 5.502 -17.042 4.352 1.00 94.38 130 ASN A N 1
ATOM 941 C CA . ASN A 1 130 ? 4.472 -16.050 4.645 1.00 94.38 130 ASN A CA 1
ATOM 942 C C . ASN A 1 130 ? 3.385 -16.681 5.532 1.00 94.38 130 ASN A C 1
ATOM 944 O O . ASN A 1 130 ? 2.930 -17.796 5.267 1.00 94.38 130 ASN A O 1
ATOM 948 N N . ALA A 1 131 ? 2.925 -15.948 6.548 1.00 94.12 131 ALA A N 1
ATOM 949 C CA . ALA A 1 131 ? 1.928 -16.421 7.513 1.00 94.12 131 ALA A CA 1
ATOM 950 C C . ALA A 1 131 ? 0.553 -16.762 6.898 1.00 94.12 131 ALA A C 1
ATOM 952 O O . ALA A 1 131 ? -0.264 -17.434 7.525 1.00 94.12 131 ALA A O 1
ATOM 953 N N . ASN A 1 132 ? 0.272 -16.297 5.680 1.00 95.94 132 ASN A N 1
ATOM 954 C CA . ASN A 1 132 ? -0.970 -16.568 4.960 1.00 95.94 132 ASN A CA 1
ATOM 955 C C . ASN A 1 132 ? -0.904 -17.839 4.102 1.00 95.94 132 ASN A C 1
ATOM 957 O O . ASN A 1 132 ? -1.943 -18.340 3.681 1.00 95.94 132 ASN A O 1
ATOM 961 N N . TRP A 1 133 ? 0.285 -18.374 3.815 1.00 94.75 133 TRP A N 1
ATOM 962 C CA . TRP A 1 133 ? 0.442 -19.452 2.835 1.00 94.75 133 TRP A CA 1
ATOM 963 C C . TRP A 1 133 ? -0.265 -20.753 3.225 1.00 94.75 133 TRP A C 1
ATOM 965 O O . TRP A 1 133 ? -0.874 -21.379 2.359 1.00 94.75 133 TRP A O 1
ATOM 975 N N . GLU A 1 134 ? -0.271 -21.115 4.511 1.00 91.75 134 GLU A N 1
ATOM 976 C CA . GLU A 1 134 ? -0.989 -22.300 5.000 1.00 91.75 134 GLU A CA 1
ATOM 977 C C . GLU A 1 134 ? -2.492 -22.209 4.710 1.00 91.75 134 GLU A C 1
ATOM 979 O O . GLU A 1 134 ? -3.063 -23.126 4.120 1.00 91.75 134 GLU A O 1
ATOM 984 N N . ALA A 1 135 ? -3.113 -21.072 5.035 1.00 93.00 135 ALA A N 1
ATOM 985 C CA . ALA A 1 135 ? -4.531 -20.831 4.771 1.00 93.00 135 ALA A CA 1
ATOM 986 C C . ALA A 1 135 ? -4.867 -20.839 3.269 1.00 93.00 135 ALA A C 1
ATOM 988 O O . ALA A 1 135 ? -5.977 -21.192 2.878 1.00 93.00 135 ALA A O 1
ATOM 989 N N . LEU A 1 136 ? -3.897 -20.497 2.415 1.00 93.12 136 LEU A N 1
ATOM 990 C CA . LEU A 1 136 ? -4.022 -20.547 0.956 1.00 93.12 136 LEU A CA 1
ATOM 991 C C . LEU A 1 136 ? -3.715 -21.934 0.363 1.00 93.12 136 LEU A C 1
ATOM 993 O O . LEU A 1 136 ? -3.782 -22.106 -0.855 1.00 93.12 136 LEU A O 1
ATOM 997 N N . GLY A 1 137 ? -3.357 -22.922 1.190 1.00 92.69 137 GLY A N 1
ATOM 998 C CA . GLY A 1 137 ? -2.963 -24.257 0.737 1.00 92.69 137 GLY A CA 1
ATOM 999 C C . GLY A 1 137 ? -1.628 -24.280 -0.014 1.00 92.69 137 GLY A C 1
ATOM 1000 O O . GLY A 1 137 ? -1.368 -25.206 -0.784 1.00 92.69 137 GLY A O 1
ATOM 1001 N N . TYR A 1 138 ? -0.783 -23.268 0.187 1.00 92.00 138 TYR A N 1
ATOM 1002 C CA . TYR A 1 138 ? 0.544 -23.185 -0.405 1.00 92.00 138 TYR A CA 1
ATOM 1003 C C . TYR A 1 138 ? 1.600 -23.586 0.639 1.00 92.00 138 TYR A C 1
ATOM 1005 O O . TYR A 1 138 ? 1.772 -22.887 1.630 1.00 92.00 138 TYR A O 1
ATOM 1013 N N . PRO A 1 139 ? 2.351 -24.686 0.453 1.00 88.94 139 PRO A N 1
ATOM 1014 C CA . PRO A 1 139 ? 3.364 -25.119 1.423 1.00 88.94 139 PRO A CA 1
ATOM 1015 C C . PRO A 1 139 ? 4.643 -24.260 1.402 1.00 88.94 139 PRO A C 1
ATOM 1017 O O . PRO A 1 139 ? 5.594 -24.557 2.121 1.00 88.94 139 PRO A O 1
ATOM 1020 N N . GLY A 1 140 ? 4.687 -23.216 0.570 1.00 87.44 140 GLY A N 1
ATOM 1021 C CA . GLY A 1 140 ? 5.906 -22.495 0.234 1.00 87.44 140 GLY A CA 1
ATOM 1022 C C . GLY A 1 140 ? 6.635 -23.104 -0.970 1.00 87.44 140 GLY A C 1
ATOM 1023 O O . GLY A 1 140 ? 6.177 -24.085 -1.567 1.00 87.44 140 GLY A O 1
ATOM 1024 N N . PRO A 1 141 ? 7.759 -22.498 -1.382 1.00 85.00 141 PRO A N 1
ATOM 1025 C CA . PRO A 1 141 ? 8.530 -22.978 -2.520 1.00 85.00 141 PRO A CA 1
ATOM 1026 C C . PRO A 1 141 ? 9.148 -24.355 -2.230 1.00 85.00 141 PRO A C 1
ATOM 1028 O O . PRO A 1 141 ? 9.755 -24.574 -1.185 1.00 85.00 141 PRO A O 1
ATOM 1031 N N . ASN A 1 142 ? 9.044 -25.281 -3.189 1.00 85.00 142 ASN A N 1
ATOM 1032 C CA . ASN A 1 142 ? 9.559 -26.656 -3.055 1.00 85.00 142 ASN A CA 1
ATOM 1033 C C . ASN A 1 142 ? 11.097 -26.757 -3.099 1.00 85.00 142 ASN A C 1
ATOM 1035 O O . ASN A 1 142 ? 11.659 -27.832 -2.889 1.00 85.00 142 ASN A O 1
ATOM 1039 N N . SER A 1 143 ? 11.779 -25.661 -3.419 1.00 83.56 143 SER A N 1
ATOM 1040 C CA . SER A 1 143 ? 13.233 -25.560 -3.477 1.00 83.56 143 SER A CA 1
ATOM 1041 C C . SER A 1 143 ? 13.663 -24.134 -3.127 1.00 83.56 143 SER A C 1
ATOM 1043 O O . SER A 1 143 ? 12.883 -23.199 -3.332 1.00 83.56 143 SER A O 1
ATOM 1045 N N . PRO A 1 144 ? 14.899 -23.928 -2.643 1.00 80.94 144 PRO A N 1
ATOM 1046 C CA . PRO A 1 144 ? 15.457 -22.586 -2.533 1.00 80.94 144 PRO A CA 1
ATOM 1047 C C . PRO A 1 144 ? 15.497 -21.895 -3.903 1.00 80.94 144 PRO A C 1
ATOM 1049 O O . PRO A 1 144 ? 15.479 -22.550 -4.950 1.00 80.94 144 PRO A O 1
ATOM 1052 N N . ALA A 1 145 ? 15.555 -20.561 -3.890 1.00 80.38 145 ALA A N 1
ATOM 1053 C CA . ALA A 1 145 ? 15.789 -19.798 -5.108 1.00 80.38 145 ALA A CA 1
ATOM 1054 C C . ALA A 1 145 ? 17.149 -20.199 -5.714 1.00 80.38 145 ALA A C 1
ATOM 1056 O O . ALA A 1 145 ? 18.119 -20.317 -4.960 1.00 80.38 145 ALA A O 1
ATOM 1057 N N . PRO A 1 146 ? 17.232 -20.400 -7.041 1.00 86.50 146 PRO A N 1
ATOM 1058 C CA . PRO A 1 146 ? 18.493 -20.726 -7.690 1.00 86.50 146 PRO A CA 1
ATOM 1059 C C . PRO A 1 146 ? 19.492 -19.578 -7.526 1.00 86.50 146 PRO A C 1
ATOM 1061 O O . PRO A 1 146 ? 19.114 -18.400 -7.504 1.00 86.50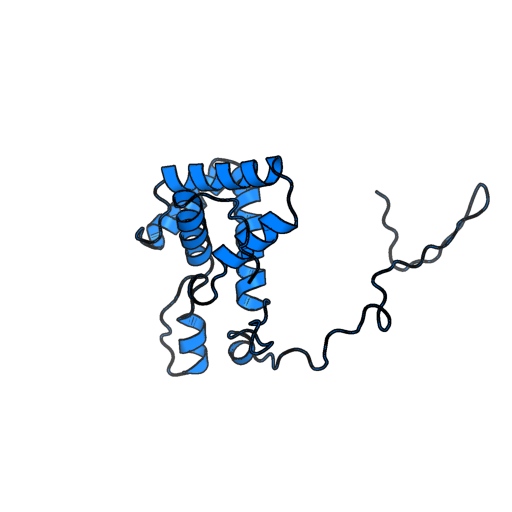 146 PRO A O 1
ATOM 1064 N N . SER A 1 147 ? 20.775 -19.915 -7.436 1.00 88.00 147 SER A N 1
ATOM 1065 C CA . SER A 1 147 ? 21.844 -18.923 -7.450 1.00 88.00 147 SER A CA 1
ATOM 1066 C C . SER A 1 147 ? 21.874 -18.177 -8.797 1.00 88.00 147 SER A C 1
ATOM 1068 O O . SER A 1 147 ? 21.400 -18.695 -9.814 1.00 88.00 147 SER A O 1
ATOM 1070 N N . PRO A 1 148 ? 22.473 -16.973 -8.861 1.00 85.69 148 PRO A N 1
ATOM 1071 C CA . PRO A 1 148 ? 22.698 -16.287 -10.134 1.00 85.69 148 PRO A CA 1
ATOM 1072 C C . PRO A 1 148 ? 23.498 -17.111 -11.156 1.00 85.69 148 PRO A C 1
ATOM 1074 O O . PRO A 1 148 ? 23.398 -16.853 -12.351 1.00 85.69 148 PRO A O 1
ATOM 1077 N N . GLU A 1 149 ? 24.291 -18.083 -10.702 1.00 88.06 149 GLU A N 1
ATOM 1078 C CA . GLU A 1 149 ? 25.056 -18.993 -11.562 1.00 88.06 149 GLU A CA 1
ATOM 1079 C C . GLU A 1 149 ? 24.178 -20.140 -12.083 1.00 88.06 149 GLU A C 1
ATOM 1081 O O . GLU A 1 149 ? 24.314 -20.538 -13.238 1.00 88.06 149 GLU A O 1
ATOM 1086 N N . GLU A 1 150 ? 23.260 -20.649 -11.252 1.00 90.06 150 GLU A N 1
ATOM 1087 C CA . GLU A 1 150 ? 22.306 -21.710 -11.604 1.00 90.06 150 GLU A CA 1
ATOM 1088 C C . GLU A 1 150 ? 21.214 -21.215 -12.561 1.00 90.06 150 GLU A C 1
ATOM 1090 O O . GLU A 1 150 ? 20.791 -21.948 -13.455 1.00 90.06 150 GLU A O 1
ATOM 1095 N N . ALA A 1 151 ? 20.764 -19.969 -12.392 1.00 87.12 151 ALA A N 1
ATOM 1096 C CA . ALA A 1 151 ? 19.768 -19.332 -13.248 1.00 87.12 151 ALA A CA 1
ATOM 1097 C C . ALA A 1 151 ? 20.116 -17.850 -13.494 1.00 87.12 151 ALA A C 1
ATOM 1099 O O . ALA A 1 151 ? 19.552 -16.957 -12.847 1.00 87.12 151 ALA A O 1
ATOM 1100 N N . PRO A 1 152 ? 21.028 -17.557 -14.440 1.00 85.75 152 PRO A N 1
ATOM 1101 C CA . PRO A 1 152 ? 21.395 -16.187 -14.773 1.00 85.75 152 PRO A CA 1
ATOM 1102 C C . PRO A 1 152 ? 20.173 -15.382 -15.225 1.00 85.75 152 PRO A C 1
ATOM 1104 O O . PRO A 1 152 ? 19.482 -15.763 -16.169 1.00 85.75 152 PRO A O 1
ATOM 1107 N N . LYS A 1 153 ? 19.920 -14.228 -14.592 1.00 83.06 153 LYS A N 1
ATOM 1108 C CA . LYS A 1 153 ? 18.868 -13.276 -15.006 1.00 83.06 153 LYS A CA 1
ATOM 1109 C C . LYS A 1 153 ? 19.295 -12.455 -16.231 1.00 83.06 153 LYS A C 1
ATOM 1111 O O . LYS A 1 153 ? 19.169 -11.234 -16.247 1.00 83.06 153 LYS A O 1
ATOM 1116 N N . THR A 1 154 ? 19.852 -13.115 -17.241 1.00 83.19 154 THR A N 1
ATOM 1117 C CA . THR A 1 154 ? 20.287 -12.498 -18.494 1.00 83.19 154 THR A CA 1
ATOM 1118 C C . THR A 1 154 ? 19.431 -13.011 -19.643 1.00 83.19 154 THR A C 1
ATOM 1120 O O . THR A 1 154 ? 19.161 -14.203 -19.768 1.00 83.19 154 THR A O 1
ATOM 1123 N N . ILE A 1 155 ? 18.985 -12.094 -20.500 1.00 80.81 155 ILE A N 1
ATOM 1124 C CA . ILE A 1 155 ? 18.322 -12.458 -21.751 1.00 80.81 155 ILE A CA 1
ATOM 1125 C C . ILE A 1 155 ? 19.425 -12.790 -22.753 1.00 80.81 155 ILE A C 1
ATOM 1127 O O . ILE A 1 155 ? 20.311 -11.968 -22.995 1.00 80.81 155 ILE A O 1
ATOM 1131 N N . SER A 1 156 ? 19.393 -13.991 -23.330 1.00 80.19 156 SER A N 1
ATOM 1132 C CA . SER A 1 156 ? 20.301 -14.333 -24.423 1.00 80.19 156 SER A CA 1
ATOM 1133 C C . SER A 1 156 ? 20.004 -13.444 -25.628 1.00 80.19 156 SER A C 1
ATOM 1135 O O . SER A 1 156 ? 18.892 -13.442 -26.152 1.00 80.19 156 SER A O 1
ATOM 1137 N N . LEU A 1 157 ? 21.001 -12.678 -26.061 1.00 85.75 157 LEU A N 1
ATOM 1138 C CA . LEU A 1 157 ? 20.887 -11.814 -27.229 1.00 85.75 157 LEU A CA 1
ATOM 1139 C C . LEU A 1 157 ? 21.307 -12.590 -28.478 1.00 85.75 157 LEU A C 1
ATOM 1141 O O . LEU A 1 157 ? 22.380 -13.192 -28.507 1.00 85.75 157 LEU A O 1
ATOM 1145 N N . ALA A 1 158 ? 20.476 -12.545 -29.517 1.00 85.12 158 ALA A N 1
ATOM 1146 C CA . ALA A 1 158 ? 20.854 -12.992 -30.850 1.00 85.12 158 ALA A CA 1
ATOM 1147 C C . ALA A 1 158 ? 21.318 -11.781 -31.667 1.00 85.12 158 ALA A C 1
ATOM 1149 O O . ALA A 1 158 ? 20.578 -10.806 -31.813 1.00 85.12 158 ALA A O 1
ATOM 1150 N N . THR A 1 159 ? 22.539 -11.829 -32.200 1.00 87.62 159 THR A N 1
ATOM 1151 C CA . THR A 1 159 ? 23.010 -10.827 -33.163 1.00 87.62 159 THR A CA 1
ATOM 1152 C C . THR A 1 159 ? 22.331 -11.070 -34.506 1.00 87.62 159 THR A C 1
ATOM 1154 O O . THR A 1 159 ? 22.351 -12.186 -35.023 1.00 87.62 159 THR A O 1
ATOM 1157 N N . VAL A 1 160 ? 21.732 -10.025 -35.071 1.00 88.88 160 VAL A N 1
ATOM 1158 C CA . VAL A 1 160 ? 21.128 -10.054 -36.405 1.00 88.88 160 VAL A CA 1
ATOM 1159 C C . VAL A 1 160 ? 22.066 -9.329 -37.366 1.00 88.88 160 VAL A C 1
ATOM 1161 O O . VAL A 1 160 ? 22.361 -8.154 -37.160 1.00 88.88 160 VAL A O 1
ATOM 1164 N N . GLU A 1 161 ? 22.552 -10.026 -38.391 1.00 87.50 161 GLU A N 1
ATOM 1165 C CA . GLU A 1 161 ? 23.483 -9.478 -39.385 1.00 87.50 161 GLU A CA 1
ATOM 1166 C C . GLU A 1 161 ? 22.804 -9.250 -40.743 1.00 87.50 161 GLU A C 1
ATOM 1168 O O . GLU A 1 161 ? 21.896 -9.986 -41.131 1.00 87.50 161 GLU A O 1
ATOM 1173 N N . GLY A 1 162 ? 23.295 -8.256 -41.491 1.00 87.94 162 GLY A N 1
ATOM 1174 C CA . GLY A 1 162 ? 22.797 -7.900 -42.823 1.00 87.94 162 GLY A CA 1
ATOM 1175 C C . GLY A 1 162 ? 21.664 -6.868 -42.816 1.00 87.94 162 GLY A C 1
ATOM 1176 O O . GLY A 1 162 ? 21.175 -6.450 -41.772 1.00 87.94 162 GLY A O 1
ATOM 1177 N N . GLU A 1 163 ? 21.259 -6.426 -44.010 1.00 88.25 163 GLU A N 1
ATOM 1178 C CA . GLU A 1 163 ? 20.184 -5.430 -44.181 1.00 88.25 163 GLU A CA 1
ATOM 1179 C C . GLU A 1 163 ? 18.782 -6.011 -43.934 1.00 88.25 163 GLU A C 1
ATOM 1181 O O . GLU A 1 163 ? 17.830 -5.269 -43.697 1.00 88.25 163 GLU A O 1
ATOM 1186 N N . GLN A 1 164 ? 18.640 -7.338 -44.008 1.00 90.06 164 GLN A N 1
ATOM 1187 C CA . GLN A 1 164 ? 17.381 -8.054 -43.825 1.00 90.06 164 GLN A CA 1
ATOM 1188 C C . GLN A 1 164 ? 17.627 -9.378 -43.107 1.00 90.06 164 GLN A C 1
ATOM 1190 O O . GLN A 1 164 ? 18.565 -10.103 -43.436 1.00 90.06 164 GLN A O 1
ATOM 1195 N N . ALA A 1 165 ? 16.736 -9.721 -42.179 1.00 88.75 165 ALA A N 1
ATOM 1196 C CA . ALA A 1 165 ? 16.736 -11.007 -41.499 1.00 88.75 165 ALA A CA 1
ATOM 1197 C C . ALA A 1 165 ? 15.310 -11.496 -41.238 1.00 88.75 165 ALA A C 1
ATOM 1199 O O . ALA A 1 165 ? 14.362 -10.717 -41.163 1.00 88.75 165 ALA A O 1
ATOM 1200 N N . THR A 1 166 ? 15.164 -12.809 -41.089 1.00 90.06 166 THR A N 1
ATOM 1201 C CA . THR A 1 166 ? 13.919 -13.464 -40.682 1.00 90.06 166 THR A CA 1
ATOM 1202 C C . THR A 1 166 ? 14.200 -14.274 -39.425 1.00 90.06 166 THR A C 1
ATOM 1204 O O . THR A 1 166 ? 15.129 -15.078 -39.409 1.00 90.06 166 THR A O 1
ATOM 1207 N N . LEU A 1 167 ? 13.412 -14.050 -38.375 1.00 89.44 167 LEU A N 1
ATOM 1208 C CA . LEU A 1 167 ? 13.552 -14.712 -37.078 1.00 89.44 167 LEU A CA 1
ATOM 1209 C C . LEU A 1 167 ? 12.312 -15.559 -36.790 1.00 89.44 167 LEU A C 1
ATOM 1211 O O . LEU A 1 167 ? 11.200 -15.178 -37.152 1.00 89.44 167 LEU A O 1
ATOM 1215 N N . SER A 1 168 ? 12.512 -16.696 -36.126 1.00 90.81 168 SER A N 1
ATOM 1216 C CA . SER A 1 168 ? 11.427 -17.529 -35.606 1.00 90.81 168 SER A CA 1
ATOM 1217 C C . SER A 1 168 ? 11.278 -17.270 -34.114 1.00 90.81 168 SER A C 1
ATOM 1219 O O . SER A 1 168 ? 12.245 -17.408 -33.367 1.00 90.81 168 SER A O 1
ATOM 1221 N N . CYS A 1 169 ? 10.074 -16.923 -33.680 1.00 89.12 169 CYS A N 1
ATOM 1222 C CA . CYS A 1 169 ? 9.738 -16.748 -32.274 1.00 89.12 169 CYS A CA 1
ATOM 1223 C C . CYS A 1 169 ? 8.275 -17.122 -32.024 1.00 89.12 169 CYS A C 1
ATOM 1225 O O . CYS A 1 169 ? 7.452 -17.069 -32.938 1.00 89.12 169 CYS A O 1
ATOM 1227 N N . ASP A 1 170 ? 7.954 -17.466 -30.776 1.00 95.06 170 ASP A N 1
ATOM 1228 C CA . ASP A 1 170 ? 6.565 -17.664 -30.349 1.00 95.06 170 ASP A CA 1
ATOM 1229 C C . ASP A 1 170 ? 5.823 -16.322 -30.241 1.00 95.06 170 ASP A C 1
ATOM 1231 O O . ASP A 1 170 ? 4.630 -16.229 -30.525 1.00 95.06 170 ASP A O 1
ATOM 1235 N N . VAL A 1 171 ? 6.546 -15.266 -29.842 1.00 91.06 171 VAL A N 1
ATOM 1236 C CA . VAL A 1 171 ? 6.032 -13.904 -29.670 1.00 91.06 171 VAL A CA 1
ATOM 1237 C C . VAL A 1 171 ? 7.045 -12.895 -30.211 1.00 91.06 171 VAL A C 1
ATOM 1239 O O . VAL A 1 171 ? 8.232 -12.952 -29.891 1.00 91.06 171 VAL A O 1
ATOM 1242 N N . CYS A 1 172 ? 6.565 -11.941 -31.012 1.00 90.00 172 CYS A N 1
ATOM 1243 C CA . CYS A 1 172 ? 7.325 -10.774 -31.454 1.00 90.00 172 CYS A CA 1
ATOM 1244 C C . CYS A 1 172 ? 6.769 -9.524 -30.760 1.00 90.00 172 CYS A C 1
ATOM 1246 O O . CYS A 1 172 ? 5.588 -9.212 -30.907 1.00 90.00 172 CYS A O 1
ATOM 1248 N N . VAL A 1 173 ? 7.616 -8.824 -30.001 1.00 84.81 173 VAL A N 1
ATOM 1249 C CA . VAL A 1 173 ? 7.281 -7.540 -29.372 1.00 84.81 173 VAL A CA 1
ATOM 1250 C C . VAL A 1 173 ? 8.025 -6.441 -30.120 1.00 84.81 173 VAL A C 1
ATOM 1252 O O . VAL A 1 173 ? 9.254 -6.416 -30.115 1.00 84.81 173 VAL A O 1
ATOM 1255 N N . ALA A 1 174 ? 7.278 -5.544 -30.760 1.00 81.69 174 ALA A N 1
ATOM 1256 C CA . ALA A 1 174 ? 7.801 -4.321 -31.355 1.00 81.69 174 ALA A CA 1
ATOM 1257 C C . ALA A 1 174 ? 7.356 -3.140 -30.484 1.00 81.69 174 ALA A C 1
ATOM 1259 O O . ALA A 1 174 ? 6.157 -2.983 -30.245 1.00 81.69 174 ALA A O 1
ATOM 1260 N N . GLY A 1 175 ? 8.328 -2.390 -29.962 1.00 59.16 175 GLY A N 1
ATOM 1261 C CA . GLY A 1 175 ? 8.104 -1.167 -29.184 1.00 59.16 175 GLY A CA 1
ATOM 1262 C C . GLY A 1 175 ? 7.853 0.048 -30.061 1.00 59.16 175 GLY A C 1
ATOM 1263 O O . GLY A 1 175 ? 8.340 0.048 -31.215 1.00 59.16 175 GLY A O 1
#

Secondary structure (DSSP, 8-state):
-------S-HHHHHHHHHHHHHHS------SS-HHHHHHHT--TGGGTHHHHHHHHHHHH--HHHHHHHHHHHHHHHHTT--TTS-HHHHHHHHHHHHHH-HHHHHHHHHHHHHHHHHHHHPPPTTTSS-TTTTTTT----SSPPPPTTTS---PPPPPP-SS------S-----

Sequence (175 aa):
MAVMASVFDDTQRATLEALCDTFVPAVQSDTGDPVEREFLARSAADLQVAAQIEGMLAEAMTPDEIAGVAGLLDALAEQGMAPDTPLEARTQIVHGMRAADPDAKLGLTQVKGLTMLLFYGAPDANTGLNANWEALGYPGPNSPAPSPEEAPKTISLATVEGEQATLSCDVCVAG

Radius of gyration: 20.89 Å; chains: 1; bounding box: 43×43×58 Å

pLDDT: mean 92.4, std 9.74, range [36.94, 98.81]